Protein AF-A0A257PZ05-F1 (afdb_monomer_lite)

Foldseek 3Di:
DDCVVPVDDDAAEDDDDDDDDDDDPPDDPVVVVVVVVVVVVCLALCNLLVCCLVPLDDRPDPSVVVSCVVVCVCVVPPPSCVNVCRNVVDDADPPRHDDDAQPVVVLVVLLVVLVVCCVVVVDDPVVSVVSSVVVSVVRRVVRVVD

Seque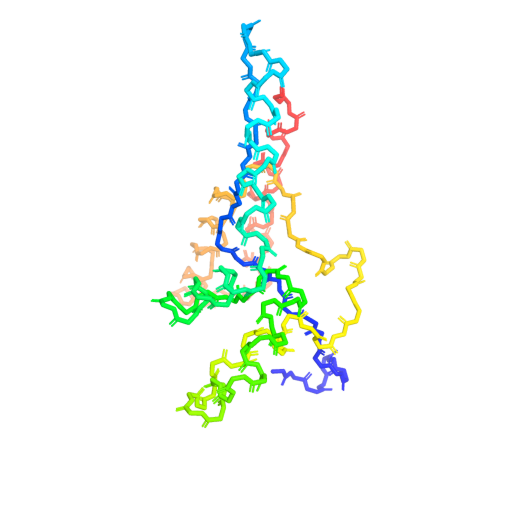nce (146 aa):
YDPKIIAKPINSIIGGASLWAMTAPNRSAAEYKGIAKYFAFLGLPENDAGFSQSTGYVPVTHGGYQQDVSSGYYDKNPGADIAIKQLARQPTTNYSRGIRLGGMPQIRIIIEAAWEGAIASGASAASVLADAQTRGDAVIKSFAKT

pLDDT: mean 94.66, std 4.19, range [73.44, 98.69]

Radius of gyration: 20.37 Å; chains: 1; bounding box: 55×34×51 Å

Secondary structure (DSSP, 8-state):
--TTT-SSPPPP---S--------TT--HHHHHHHHHHHHHHTSHHHHHHHHHHH-PPPSSHHHHHHHHHTTHHHHSTTTTHHHHHHTSS---TTTS----TTHHHHHHHHHHHHHHHHHH---HHHHHHHHHHHHHHHHHHHTT-

Structure (mmCIF, N/CA/C/O backbone):
data_AF-A0A257PZ05-F1
#
_entry.id   AF-A0A257PZ05-F1
#
loop_
_atom_site.group_PDB
_atom_site.id
_atom_site.type_symbol
_atom_site.label_atom_id
_atom_site.label_alt_id
_atom_site.label_comp_id
_atom_site.label_asym_id
_atom_site.label_entity_id
_atom_site.label_seq_id
_atom_site.pdbx_PDB_ins_code
_atom_site.Cartn_x
_atom_site.Cartn_y
_atom_site.Cartn_z
_atom_site.occupancy
_atom_site.B_iso_or_equiv
_atom_site.auth_seq_id
_atom_site.auth_comp_id
_atom_site.auth_asym_id
_atom_site.auth_atom_id
_atom_site.pdbx_PDB_model_num
ATOM 1 N N . TYR A 1 1 ? -19.915 -3.624 5.508 1.00 73.44 1 TYR A N 1
ATOM 2 C CA . TYR A 1 1 ? -20.513 -2.298 5.251 1.00 73.44 1 TYR A CA 1
ATOM 3 C C . TYR A 1 1 ? -21.812 -2.252 6.024 1.00 73.44 1 TYR A C 1
ATOM 5 O O . TYR A 1 1 ? -22.576 -3.201 5.898 1.00 73.44 1 TYR A O 1
ATOM 13 N N . ASP A 1 2 ? -22.012 -1.222 6.844 1.00 84.38 2 ASP A N 1
ATOM 14 C CA . ASP A 1 2 ? -23.269 -1.009 7.561 1.00 84.38 2 ASP A CA 1
ATOM 15 C C . ASP A 1 2 ? -24.054 0.117 6.864 1.00 84.38 2 ASP A C 1
ATOM 17 O O . ASP A 1 2 ? -23.626 1.276 6.931 1.00 84.38 2 ASP A O 1
ATOM 21 N N . PRO A 1 3 ? -25.184 -0.202 6.201 1.00 87.81 3 PRO A N 1
ATOM 22 C CA . PRO A 1 3 ? -26.025 0.790 5.540 1.00 87.81 3 PRO A CA 1
ATOM 23 C C . PRO A 1 3 ? -26.579 1.874 6.475 1.00 87.81 3 PRO A C 1
ATOM 25 O O . PRO A 1 3 ? -27.006 2.919 5.994 1.00 87.81 3 PRO A O 1
ATOM 28 N N . LYS A 1 4 ? -26.596 1.639 7.795 1.00 92.69 4 LYS A N 1
ATOM 29 C CA . LYS A 1 4 ? -27.048 2.622 8.791 1.00 92.69 4 LYS A CA 1
ATOM 30 C C . LYS A 1 4 ? -26.008 3.713 9.062 1.00 92.69 4 LYS A C 1
ATOM 32 O O . LYS A 1 4 ? -26.374 4.768 9.565 1.00 92.69 4 LYS A O 1
ATOM 37 N N . ILE A 1 5 ? -24.732 3.461 8.755 1.00 86.38 5 ILE A N 1
ATOM 38 C CA . ILE A 1 5 ? -23.610 4.373 9.042 1.00 86.38 5 ILE A CA 1
ATOM 39 C C . ILE A 1 5 ? -23.174 5.121 7.781 1.00 86.38 5 ILE A C 1
ATOM 41 O O . ILE A 1 5 ? -22.882 6.313 7.823 1.00 86.38 5 ILE A O 1
ATOM 45 N N . ILE A 1 6 ? -23.119 4.427 6.648 1.00 85.94 6 ILE A N 1
ATOM 46 C CA . ILE A 1 6 ? -22.728 5.007 5.365 1.00 85.94 6 ILE A CA 1
ATOM 47 C C . ILE A 1 6 ? -23.646 4.453 4.284 1.00 85.94 6 ILE A C 1
ATOM 49 O O . ILE A 1 6 ? -23.983 3.284 4.343 1.00 85.94 6 ILE A O 1
ATOM 53 N N . ALA A 1 7 ? -24.070 5.278 3.320 1.00 86.69 7 ALA A N 1
ATOM 54 C CA . ALA A 1 7 ? -25.058 4.889 2.302 1.00 86.69 7 ALA A CA 1
ATOM 55 C C . ALA A 1 7 ? -24.460 4.160 1.082 1.00 86.69 7 ALA A C 1
ATOM 57 O O . ALA A 1 7 ? -25.181 3.497 0.334 1.00 86.69 7 ALA A O 1
ATOM 58 N N . LYS A 1 8 ? -23.147 4.295 0.852 1.00 87.06 8 LYS A N 1
ATOM 59 C CA . LYS A 1 8 ? -22.387 3.550 -0.163 1.00 87.06 8 LYS A CA 1
ATOM 60 C C . LYS A 1 8 ? -20.966 3.288 0.349 1.00 87.06 8 LYS A C 1
ATOM 62 O O . LYS A 1 8 ? -20.374 4.201 0.921 1.00 87.06 8 LYS A O 1
ATOM 67 N N . PRO A 1 9 ? -20.388 2.090 0.151 1.00 87.56 9 PRO A N 1
ATOM 68 C CA . PRO A 1 9 ? -18.995 1.841 0.510 1.00 87.56 9 PRO A CA 1
ATOM 69 C C . PRO A 1 9 ? -18.043 2.786 -0.237 1.00 87.56 9 PRO A C 1
ATOM 71 O O . PRO A 1 9 ? -18.170 2.957 -1.450 1.00 87.56 9 PRO A O 1
ATOM 74 N N . ILE A 1 10 ? -17.068 3.346 0.477 1.00 88.81 10 ILE A N 1
ATOM 75 C CA . ILE A 1 10 ? -15.961 4.111 -0.116 1.00 88.81 10 ILE A CA 1
ATOM 76 C C . ILE A 1 10 ? -14.813 3.186 -0.532 1.00 88.81 10 ILE A C 1
ATOM 78 O O . ILE A 1 10 ? -14.840 1.980 -0.266 1.00 88.81 10 ILE A O 1
ATOM 82 N N . ASN A 1 11 ? -13.814 3.753 -1.207 1.00 91.56 11 ASN A N 1
ATOM 83 C CA . ASN A 1 11 ? -12.597 3.042 -1.574 1.00 91.56 11 ASN A CA 1
ATOM 84 C C . ASN A 1 11 ? -11.868 2.482 -0.338 1.00 91.56 11 ASN A C 1
ATOM 86 O O . ASN A 1 11 ? -11.862 3.102 0.727 1.00 91.56 11 ASN 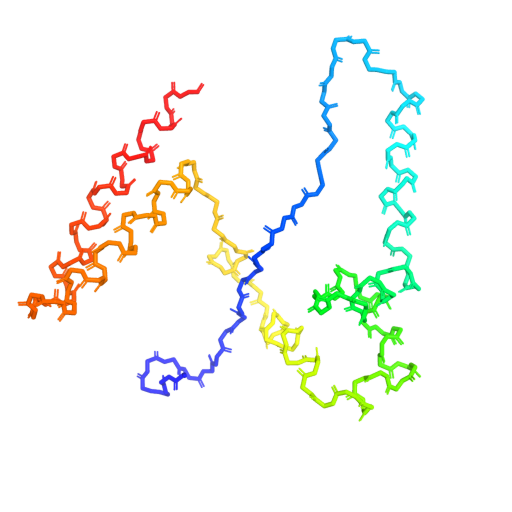A O 1
ATOM 90 N N . SER A 1 12 ? -11.221 1.326 -0.489 1.00 92.62 12 SER A N 1
ATOM 91 C CA . SER A 1 12 ? -10.184 0.894 0.454 1.00 92.62 12 SER A CA 1
ATOM 92 C C . SER A 1 12 ? -8.890 1.692 0.232 1.00 92.62 12 SER A C 1
ATOM 94 O O . SER A 1 12 ? -8.771 2.460 -0.727 1.00 92.62 12 SER A O 1
ATOM 96 N N . ILE A 1 13 ? -7.913 1.519 1.123 1.00 94.38 13 ILE A N 1
ATOM 97 C CA . ILE A 1 13 ? -6.551 2.038 0.943 1.00 94.38 13 ILE A CA 1
ATOM 98 C C . ILE A 1 13 ? -5.587 0.894 0.630 1.00 94.38 13 ILE A C 1
ATOM 100 O O . ILE A 1 13 ? -5.830 -0.253 1.008 1.00 94.38 13 ILE A O 1
ATOM 104 N N . ILE A 1 14 ? -4.487 1.215 -0.049 1.00 94.19 14 ILE A N 1
ATOM 105 C CA . ILE A 1 14 ? -3.450 0.242 -0.393 1.00 94.19 14 ILE A CA 1
ATOM 106 C C . ILE A 1 14 ? -2.594 -0.125 0.834 1.00 94.19 14 ILE A C 1
ATOM 108 O O . ILE A 1 14 ? -2.358 0.704 1.716 1.00 94.19 14 ILE A O 1
ATOM 112 N N . GLY A 1 15 ? -2.134 -1.376 0.882 1.00 94.75 15 GLY A N 1
ATOM 113 C CA . GLY A 1 15 ? -1.083 -1.848 1.789 1.00 94.75 15 GLY A CA 1
ATOM 114 C C . GLY A 1 15 ? 0.250 -2.038 1.055 1.00 94.75 15 GLY A C 1
ATOM 115 O O . GLY A 1 15 ? 0.559 -1.307 0.121 1.00 94.75 15 GLY A O 1
ATOM 116 N N . GLY A 1 16 ? 1.026 -3.051 1.448 1.00 95.00 16 GLY A N 1
ATOM 117 C CA . GLY A 1 16 ? 2.243 -3.444 0.732 1.00 95.00 16 GLY A CA 1
ATOM 118 C C . GLY A 1 16 ? 3.407 -2.462 0.883 1.00 95.00 16 GLY A C 1
ATOM 119 O O . GLY A 1 16 ? 3.609 -1.877 1.947 1.00 95.00 16 GLY A O 1
ATOM 120 N N . ALA A 1 17 ? 4.197 -2.331 -0.181 1.00 96.31 17 ALA A N 1
ATOM 121 C CA . ALA A 1 17 ? 5.433 -1.558 -0.212 1.00 96.31 17 ALA A CA 1
ATOM 122 C C . ALA A 1 17 ? 5.484 -0.629 -1.435 1.00 96.31 17 ALA A C 1
ATOM 124 O O . ALA A 1 17 ? 4.637 -0.682 -2.322 1.00 96.31 17 ALA A O 1
ATOM 125 N N . SER A 1 18 ? 6.497 0.233 -1.474 1.00 96.50 18 SER A N 1
ATOM 126 C CA . SER A 1 18 ? 6.791 1.112 -2.608 1.00 96.50 18 SER A CA 1
ATOM 127 C C . SER A 1 18 ? 8.292 1.127 -2.875 1.00 96.50 18 SER A C 1
ATOM 129 O O . SER A 1 18 ? 9.091 0.891 -1.967 1.00 96.50 18 SER A O 1
ATOM 131 N N . LEU A 1 19 ? 8.676 1.406 -4.121 1.00 96.88 19 LEU A N 1
ATOM 132 C CA . LEU A 1 19 ? 10.072 1.605 -4.502 1.00 96.88 19 LEU A CA 1
ATOM 133 C C . LEU A 1 19 ? 10.419 3.093 -4.415 1.00 96.88 19 LEU A C 1
ATOM 135 O O . LEU A 1 19 ? 9.708 3.932 -4.965 1.00 96.88 19 LEU A O 1
ATOM 139 N N . TRP A 1 20 ? 11.529 3.408 -3.749 1.00 97.06 20 TRP A N 1
ATOM 140 C CA . TRP A 1 20 ? 12.033 4.773 -3.597 1.00 97.06 20 TRP A CA 1
ATOM 141 C C . TRP A 1 20 ? 13.405 4.911 -4.249 1.00 97.06 20 TRP A C 1
ATOM 143 O O . TRP A 1 20 ? 14.284 4.069 -4.067 1.00 97.06 20 TRP A O 1
ATOM 153 N N . ALA A 1 21 ? 13.600 5.994 -5.001 1.00 95.88 21 ALA A N 1
ATOM 154 C CA . ALA A 1 21 ? 14.913 6.365 -5.510 1.00 95.88 21 ALA A CA 1
ATOM 155 C C . ALA A 1 21 ? 15.708 7.056 -4.392 1.00 95.88 21 ALA A C 1
ATOM 157 O O . ALA A 1 21 ? 15.364 8.156 -3.965 1.00 95.88 21 ALA A O 1
ATOM 158 N N . MET A 1 22 ? 16.764 6.400 -3.913 1.00 94.12 22 MET A N 1
ATOM 159 C CA . MET A 1 22 ? 17.583 6.907 -2.810 1.00 94.12 22 MET A CA 1
ATOM 160 C C . MET A 1 22 ? 18.562 7.984 -3.285 1.00 94.12 22 MET A C 1
ATOM 162 O O . MET A 1 22 ? 19.260 7.808 -4.291 1.00 94.12 22 MET A O 1
ATOM 166 N N . THR A 1 23 ? 18.689 9.055 -2.505 1.00 92.81 23 THR A N 1
ATOM 167 C CA . THR A 1 23 ? 19.778 10.023 -2.661 1.00 92.81 23 THR A CA 1
ATOM 168 C C . THR A 1 23 ? 21.096 9.424 -2.155 1.00 92.81 23 THR A C 1
ATOM 170 O O . THR A 1 23 ? 21.110 8.557 -1.282 1.00 92.81 23 THR A O 1
ATOM 173 N N . ALA A 1 24 ? 22.223 9.845 -2.732 1.00 90.19 24 ALA A N 1
ATOM 174 C CA . ALA A 1 24 ? 23.564 9.516 -2.242 1.00 90.19 24 ALA A CA 1
ATOM 175 C C . ALA A 1 24 ? 24.551 10.621 -2.663 1.00 90.19 24 ALA A C 1
ATOM 177 O O . ALA A 1 24 ? 24.339 11.201 -3.732 1.00 90.19 24 ALA A O 1
ATOM 178 N N . PRO A 1 25 ? 25.628 10.892 -1.891 1.00 92.44 25 PRO A N 1
ATOM 179 C CA . PRO A 1 25 ? 26.563 11.988 -2.176 1.00 92.44 25 PRO A CA 1
ATOM 180 C C . PRO A 1 25 ? 27.121 12.000 -3.606 1.00 92.44 25 PRO A C 1
ATOM 182 O O . PRO A 1 25 ? 27.297 13.066 -4.181 1.00 92.44 25 PRO A O 1
ATOM 185 N N . ASN A 1 26 ? 27.331 10.821 -4.200 1.00 93.50 26 ASN A N 1
ATOM 186 C CA . ASN A 1 26 ? 27.927 10.663 -5.531 1.00 93.50 26 ASN A CA 1
ATOM 187 C C . ASN A 1 26 ? 26.951 10.082 -6.568 1.00 93.50 26 ASN A C 1
ATOM 189 O O . ASN A 1 26 ? 27.387 9.498 -7.558 1.00 93.50 26 ASN A O 1
ATOM 193 N N . ARG A 1 27 ? 25.632 10.190 -6.349 1.00 95.25 27 ARG A N 1
ATOM 194 C CA . ARG A 1 27 ? 24.645 9.662 -7.302 1.00 95.25 27 ARG A CA 1
ATOM 195 C C . ARG A 1 27 ? 24.657 10.485 -8.592 1.00 95.25 27 ARG A C 1
ATOM 197 O O . ARG A 1 27 ? 24.361 11.677 -8.579 1.00 95.25 27 ARG A O 1
ATOM 204 N N . SER A 1 28 ? 24.946 9.835 -9.711 1.00 96.25 28 SER A N 1
ATOM 205 C CA . SER A 1 28 ? 25.027 10.465 -11.028 1.00 96.25 28 SER A CA 1
ATOM 206 C C . SER A 1 28 ? 23.664 10.591 -11.720 1.00 96.25 28 SER A C 1
ATOM 208 O O . SER A 1 28 ? 22.729 9.820 -11.489 1.00 96.25 28 SER A O 1
ATOM 210 N N . ALA A 1 29 ? 23.563 11.533 -12.663 1.00 96.19 29 ALA A N 1
ATOM 211 C CA . ALA A 1 29 ? 22.390 11.662 -13.531 1.00 96.19 29 ALA A CA 1
ATOM 212 C C . ALA A 1 29 ? 22.141 10.398 -14.379 1.00 96.19 29 ALA A C 1
ATOM 214 O O . ALA A 1 29 ? 20.993 10.055 -14.665 1.00 96.19 29 ALA A O 1
ATOM 215 N N . ALA A 1 30 ? 23.205 9.683 -14.760 1.00 97.69 30 ALA A N 1
ATOM 216 C CA . ALA A 1 30 ? 23.102 8.425 -15.492 1.00 97.69 30 ALA A CA 1
ATOM 217 C C . ALA A 1 30 ? 22.433 7.327 -14.649 1.00 97.69 30 ALA A C 1
ATOM 219 O O . ALA A 1 30 ? 21.567 6.616 -15.159 1.00 97.69 30 ALA A O 1
ATOM 220 N N . GLU A 1 31 ? 22.760 7.233 -13.357 1.00 97.25 31 GLU A N 1
ATOM 221 C CA . GLU A 1 31 ? 22.097 6.299 -12.438 1.00 97.25 31 GLU A CA 1
ATOM 222 C C . GLU A 1 31 ? 20.620 6.646 -12.242 1.00 97.25 31 GLU A C 1
ATOM 224 O O . GLU A 1 31 ? 19.774 5.761 -12.352 1.00 97.25 31 GLU A O 1
ATOM 229 N N . TYR A 1 32 ? 20.274 7.923 -12.037 1.00 97.62 32 TYR A N 1
ATOM 230 C CA . TYR A 1 32 ? 18.865 8.330 -11.955 1.00 97.62 32 TYR A CA 1
ATOM 231 C C . TYR A 1 32 ? 18.098 8.029 -13.247 1.00 97.62 32 TYR A C 1
ATOM 233 O O . TYR A 1 32 ? 16.956 7.576 -13.190 1.00 97.62 32 TYR A O 1
ATOM 241 N N . LYS A 1 33 ? 18.729 8.201 -14.416 1.00 98.12 33 LYS A N 1
ATOM 242 C CA . LYS A 1 33 ? 18.148 7.792 -15.704 1.00 98.12 33 LYS A CA 1
ATOM 243 C C . LYS A 1 33 ? 17.929 6.277 -15.770 1.00 98.12 33 LYS A C 1
ATOM 245 O O . LYS A 1 33 ? 16.915 5.843 -16.311 1.00 98.12 33 LYS A O 1
ATOM 250 N N . GLY A 1 34 ? 18.847 5.482 -15.221 1.00 98.31 34 GLY A N 1
ATOM 251 C CA . GLY A 1 34 ? 18.691 4.033 -15.076 1.00 98.31 34 GLY A CA 1
ATOM 252 C C . GLY A 1 34 ? 17.503 3.660 -14.187 1.00 98.31 34 GLY A C 1
ATOM 253 O O . GLY A 1 34 ? 16.645 2.892 -14.613 1.00 98.31 34 GLY A O 1
ATOM 254 N N . ILE A 1 35 ? 17.398 4.269 -13.001 1.00 97.81 35 ILE A N 1
ATOM 255 C CA . ILE A 1 35 ? 16.280 4.064 -12.064 1.00 97.81 35 ILE A CA 1
ATOM 256 C C . ILE A 1 35 ? 14.944 4.436 -12.721 1.00 97.81 35 ILE A C 1
ATOM 258 O O . ILE A 1 35 ? 13.997 3.657 -12.668 1.00 97.81 35 ILE A O 1
ATOM 262 N N . ALA A 1 36 ? 14.875 5.583 -13.403 1.00 98.19 36 ALA A N 1
ATOM 263 C CA . ALA A 1 36 ? 13.668 6.020 -14.101 1.00 98.19 36 ALA A CA 1
ATOM 264 C C . ALA A 1 36 ? 13.253 5.042 -15.213 1.00 98.19 36 ALA A C 1
ATOM 266 O O . ALA A 1 36 ? 12.077 4.703 -15.326 1.00 98.19 36 ALA A O 1
ATOM 267 N N . LYS A 1 37 ? 14.213 4.543 -16.006 1.00 98.62 37 LYS A N 1
ATOM 268 C CA . LYS A 1 37 ? 13.951 3.505 -17.016 1.00 98.62 37 LYS A CA 1
ATOM 269 C C . LYS A 1 37 ? 13.451 2.208 -16.388 1.00 98.62 37 LYS A C 1
ATOM 271 O O . LYS A 1 37 ? 12.562 1.582 -16.950 1.00 98.62 37 LYS A O 1
ATOM 276 N N . TYR A 1 38 ? 13.998 1.817 -15.241 1.00 98.50 38 TYR A N 1
ATOM 277 C CA . TYR A 1 38 ? 13.556 0.621 -14.533 1.00 98.50 38 TYR A CA 1
ATOM 278 C C . TYR A 1 38 ? 12.127 0.770 -13.993 1.00 98.50 38 TYR A C 1
ATOM 280 O O . TYR A 1 38 ? 11.304 -0.112 -14.207 1.00 98.50 38 TYR A O 1
ATOM 288 N N . PHE A 1 39 ? 11.784 1.908 -13.383 1.00 98.25 39 PHE A N 1
ATOM 289 C CA . PHE A 1 39 ? 10.404 2.176 -12.957 1.00 98.25 39 PHE A CA 1
ATOM 290 C C . PHE A 1 39 ? 9.431 2.216 -14.141 1.00 98.25 39 PHE A C 1
ATOM 292 O O . PHE A 1 39 ? 8.336 1.671 -14.042 1.00 98.25 39 PHE A O 1
ATOM 299 N N . ALA A 1 40 ? 9.837 2.795 -15.276 1.00 98.25 40 ALA A N 1
ATOM 300 C CA . ALA A 1 40 ? 9.036 2.770 -16.498 1.00 98.25 40 ALA A CA 1
ATOM 301 C C . ALA A 1 40 ? 8.844 1.343 -17.037 1.00 98.25 40 ALA A C 1
ATOM 303 O O . ALA A 1 40 ? 7.738 0.998 -17.436 1.00 98.25 40 ALA A O 1
ATOM 304 N N . PHE A 1 41 ? 9.890 0.509 -17.005 1.00 98.56 41 PHE A N 1
ATOM 305 C CA . PHE A 1 41 ? 9.808 -0.904 -17.374 1.00 98.56 41 PHE A CA 1
ATOM 306 C C . PHE A 1 41 ? 8.815 -1.663 -16.485 1.00 98.56 41 PHE A C 1
ATOM 308 O O . PHE A 1 41 ? 7.962 -2.367 -17.012 1.00 98.56 41 PHE A O 1
ATOM 315 N N . LEU A 1 42 ? 8.866 -1.484 -15.160 1.00 98.25 42 LEU A N 1
ATOM 316 C CA . LEU A 1 42 ? 7.909 -2.113 -14.238 1.00 98.25 42 LEU A CA 1
ATOM 317 C C . LEU A 1 42 ? 6.459 -1.677 -14.498 1.00 98.25 42 LEU A C 1
ATOM 319 O O . LEU A 1 42 ? 5.545 -2.466 -14.301 1.00 98.25 42 LEU A O 1
ATOM 323 N N . GLY A 1 43 ? 6.255 -0.435 -14.947 1.00 97.69 43 GLY A N 1
ATOM 324 C CA . GLY A 1 43 ? 4.937 0.109 -15.275 1.00 97.69 43 GLY A CA 1
ATOM 325 C C . GLY A 1 43 ? 4.407 -0.251 -16.667 1.00 97.69 43 GLY A C 1
ATOM 326 O O . GLY A 1 43 ? 3.323 0.214 -17.021 1.00 97.69 43 GLY A O 1
ATOM 327 N N . LEU A 1 44 ? 5.143 -1.028 -17.474 1.00 98.69 44 LEU A N 1
ATOM 328 C CA . LEU A 1 44 ? 4.615 -1.545 -18.739 1.00 98.69 44 LEU A CA 1
ATOM 329 C C . LEU A 1 44 ? 3.431 -2.490 -18.459 1.00 98.69 44 LEU A C 1
ATOM 331 O O . LEU A 1 44 ? 3.535 -3.297 -17.529 1.00 98.69 44 LEU A O 1
ATOM 335 N N . PRO A 1 45 ? 2.327 -2.427 -19.234 1.00 98.62 45 PRO A N 1
ATOM 336 C CA . PRO A 1 45 ? 1.122 -3.220 -18.980 1.00 98.62 45 PRO A CA 1
ATOM 337 C C . PRO A 1 45 ? 1.386 -4.712 -18.759 1.00 98.62 45 PRO A C 1
ATOM 339 O O . PRO A 1 45 ? 0.849 -5.300 -17.826 1.00 98.62 45 PRO A O 1
ATOM 342 N N . GLU A 1 46 ? 2.243 -5.316 -19.580 1.00 98.31 46 GLU A N 1
ATOM 343 C CA . GLU A 1 46 ? 2.604 -6.730 -19.517 1.00 98.31 46 GLU A CA 1
ATOM 344 C C . GLU A 1 46 ? 3.398 -7.099 -18.259 1.00 98.31 46 GLU A C 1
ATOM 346 O O . GLU A 1 46 ? 3.207 -8.184 -17.710 1.00 98.31 46 GLU A O 1
ATOM 351 N N . ASN A 1 47 ? 4.248 -6.196 -17.767 1.00 98.69 47 ASN A N 1
ATOM 352 C CA . ASN A 1 47 ? 5.064 -6.433 -16.579 1.00 98.69 47 ASN A CA 1
ATOM 353 C C . ASN A 1 47 ? 4.247 -6.247 -15.300 1.00 98.69 47 ASN A C 1
ATOM 355 O O . ASN A 1 47 ? 4.341 -7.070 -14.393 1.00 98.69 47 ASN A O 1
ATOM 359 N N . ASP A 1 48 ? 3.428 -5.196 -15.241 1.00 98.62 48 ASP A N 1
ATOM 360 C CA . ASP A 1 48 ? 2.539 -4.926 -14.109 1.00 98.62 48 ASP A CA 1
ATOM 361 C C . ASP A 1 48 ? 1.479 -6.032 -13.969 1.00 98.62 48 ASP A C 1
ATOM 363 O O . ASP A 1 48 ? 1.318 -6.612 -12.894 1.00 98.62 48 ASP A O 1
ATOM 367 N N . ALA A 1 49 ? 0.836 -6.417 -15.079 1.00 98.56 49 ALA A N 1
ATOM 368 C CA . ALA A 1 49 ? -0.073 -7.562 -15.113 1.00 98.56 49 ALA A CA 1
ATOM 369 C C . ALA A 1 49 ? 0.648 -8.867 -14.749 1.00 98.56 49 ALA A C 1
ATOM 371 O O . ALA A 1 49 ? 0.195 -9.596 -13.872 1.00 98.56 49 ALA A O 1
ATOM 372 N N . GLY A 1 50 ? 1.811 -9.151 -15.345 1.00 98.50 50 GLY A N 1
ATOM 373 C CA . GLY A 1 50 ? 2.580 -10.358 -15.030 1.00 98.50 50 GLY A CA 1
ATOM 374 C C . GLY A 1 50 ? 2.963 -10.452 -13.548 1.00 98.50 50 GLY A C 1
ATOM 375 O O . GLY A 1 50 ? 2.867 -11.524 -12.941 1.00 98.50 50 GLY A O 1
ATOM 376 N N . PHE A 1 51 ? 3.337 -9.331 -12.927 1.00 98.31 51 PHE A N 1
ATOM 377 C CA . PHE A 1 51 ? 3.598 -9.269 -11.490 1.00 98.31 51 PHE A CA 1
ATOM 378 C C . PHE A 1 51 ? 2.323 -9.507 -10.673 1.00 98.31 51 PHE A C 1
ATOM 380 O O . PHE A 1 51 ? 2.338 -10.309 -9.739 1.00 98.31 51 PHE A O 1
ATOM 387 N N . SER A 1 52 ? 1.209 -8.867 -11.037 1.00 98.19 52 SER A N 1
ATOM 388 C CA . SER A 1 52 ? -0.082 -9.068 -10.372 1.00 98.19 52 SER A CA 1
ATOM 389 C C . SER A 1 52 ? -0.526 -10.533 -10.413 1.00 98.19 52 SER A C 1
ATOM 391 O O . SER A 1 52 ? -0.805 -11.128 -9.372 1.00 98.19 52 SER A O 1
ATOM 393 N N . GLN A 1 53 ? -0.497 -11.151 -11.593 1.00 98.12 53 GLN A N 1
ATOM 394 C CA . GLN A 1 53 ? -0.928 -12.533 -11.809 1.00 98.12 53 GLN A CA 1
ATOM 395 C C . GLN A 1 53 ? -0.066 -13.548 -11.049 1.00 98.12 53 GLN A C 1
ATOM 397 O O . GLN A 1 53 ? -0.581 -14.526 -10.514 1.00 98.12 53 GLN A O 1
ATOM 402 N N . SER A 1 54 ? 1.249 -13.321 -10.980 1.00 97.94 54 SER A N 1
ATOM 403 C CA . SER A 1 54 ? 2.183 -14.248 -10.325 1.00 97.94 54 SER A CA 1
ATOM 404 C C . SER A 1 54 ? 2.214 -14.129 -8.800 1.00 97.94 54 SER A C 1
ATOM 406 O O . SER A 1 54 ? 2.615 -15.079 -8.127 1.00 97.94 54 SER A O 1
ATOM 408 N N . THR A 1 55 ? 1.805 -12.986 -8.243 1.00 97.56 55 THR A N 1
ATOM 409 C CA . THR A 1 55 ? 1.948 -12.699 -6.804 1.00 97.56 55 THR A CA 1
ATOM 410 C C . THR A 1 55 ? 0.629 -12.500 -6.064 1.00 97.56 55 THR A C 1
ATOM 412 O O . THR A 1 55 ? 0.596 -12.607 -4.840 1.00 97.56 55 THR A O 1
ATOM 415 N N . GLY A 1 56 ? -0.452 -12.174 -6.775 1.00 96.38 56 GLY A N 1
ATOM 416 C CA . GLY A 1 56 ? -1.723 -11.759 -6.185 1.00 96.38 56 GLY A CA 1
ATOM 417 C C . GLY A 1 56 ? -1.760 -10.300 -5.707 1.00 96.38 56 GLY A C 1
ATOM 418 O O . GLY A 1 56 ? -2.791 -9.867 -5.189 1.00 96.38 56 GLY A O 1
ATOM 419 N N . TYR A 1 57 ? -0.684 -9.516 -5.875 1.00 97.69 57 TYR A N 1
ATOM 420 C CA . TYR A 1 57 ? -0.767 -8.059 -5.718 1.00 97.69 57 TYR A CA 1
ATOM 421 C C . TYR A 1 57 ? -1.693 -7.456 -6.778 1.00 97.69 57 TYR A C 1
ATOM 423 O O . TYR A 1 57 ? -1.854 -8.005 -7.861 1.00 97.69 57 TYR A O 1
ATOM 431 N N . VAL A 1 58 ? -2.297 -6.303 -6.485 1.00 97.12 58 VAL A N 1
ATOM 432 C CA . VAL A 1 58 ? -3.080 -5.565 -7.488 1.00 97.12 58 VAL A CA 1
ATOM 433 C C . VAL A 1 58 ? -2.157 -4.958 -8.551 1.00 97.12 58 VAL A C 1
ATOM 435 O O . VAL A 1 58 ? -1.060 -4.520 -8.190 1.00 97.12 58 VAL A O 1
ATOM 438 N N . PRO A 1 59 ? -2.590 -4.862 -9.821 1.00 97.19 59 PRO A N 1
ATOM 439 C CA . PRO A 1 59 ? -1.868 -4.067 -10.806 1.00 97.19 59 PRO A CA 1
ATOM 440 C C . PRO A 1 59 ? -1.874 -2.599 -10.365 1.00 97.19 59 PRO A C 1
ATOM 442 O O . PRO A 1 59 ? -2.895 -2.079 -9.897 1.00 97.19 59 PRO A O 1
ATOM 445 N N . VAL A 1 60 ? -0.730 -1.925 -10.477 1.00 95.81 60 VAL A N 1
ATOM 446 C CA . VAL A 1 60 ? -0.559 -0.542 -9.993 1.00 95.81 60 VAL A CA 1
ATOM 447 C C . VAL A 1 60 ? -0.784 0.504 -11.085 1.00 95.81 60 VAL A C 1
ATOM 449 O O . VAL A 1 60 ? -0.791 1.704 -10.805 1.00 95.81 60 VAL A O 1
ATOM 452 N N . THR A 1 61 ? -1.005 0.065 -12.324 1.00 96.56 61 THR A N 1
ATOM 453 C CA . THR A 1 61 ? -1.296 0.907 -13.484 1.00 96.56 61 THR A CA 1
ATOM 454 C C . THR A 1 61 ? -2.647 0.559 -14.114 1.00 96.56 61 THR A C 1
ATOM 456 O O . THR A 1 61 ? -3.127 -0.574 -14.063 1.00 96.56 61 THR A O 1
ATOM 459 N N . HIS A 1 62 ? -3.265 1.536 -14.786 1.00 95.56 62 HIS A N 1
ATOM 460 C CA . HIS A 1 62 ? -4.465 1.273 -15.589 1.00 95.56 62 HIS A CA 1
ATOM 461 C C . HIS A 1 62 ? -4.188 0.318 -16.759 1.00 95.56 62 HIS A C 1
ATOM 463 O O . HIS A 1 62 ? -5.071 -0.455 -17.122 1.00 95.56 62 HIS A O 1
ATOM 469 N N . GLY A 1 63 ? -2.974 0.350 -17.320 1.00 97.81 63 GLY A N 1
ATOM 470 C CA . GLY A 1 63 ? -2.556 -0.550 -18.393 1.00 97.81 63 GLY A CA 1
ATOM 471 C C . GLY A 1 63 ? -2.487 -2.007 -17.935 1.00 97.81 63 GLY A C 1
ATOM 472 O O . GLY A 1 63 ? -3.067 -2.864 -18.592 1.00 97.81 63 GLY A O 1
ATOM 473 N N . GLY A 1 64 ? -1.868 -2.279 -16.781 1.00 98.00 64 GLY A N 1
ATOM 474 C CA . GLY A 1 64 ? -1.814 -3.622 -16.191 1.00 98.00 64 GLY A CA 1
ATOM 475 C C . GLY A 1 64 ? -3.205 -4.189 -15.901 1.00 98.00 64 GLY A C 1
ATOM 476 O O . GLY A 1 64 ? -3.517 -5.306 -16.302 1.00 98.00 64 GLY A O 1
ATOM 477 N N . TYR A 1 65 ? -4.103 -3.380 -15.326 1.00 97.69 65 TYR A N 1
ATOM 478 C CA . TYR A 1 65 ? -5.499 -3.792 -15.132 1.00 97.69 65 TYR A CA 1
ATOM 479 C C . TYR A 1 65 ? -6.210 -4.126 -16.457 1.00 97.69 65 TYR A C 1
ATOM 481 O O . TYR A 1 65 ? -6.897 -5.140 -16.561 1.00 97.69 65 TYR A O 1
ATOM 489 N N . GLN A 1 66 ? -6.049 -3.297 -17.494 1.00 98.06 66 GLN A N 1
ATOM 490 C CA . GLN A 1 66 ? -6.643 -3.565 -18.811 1.00 98.06 66 GLN A CA 1
ATOM 491 C C . GLN A 1 66 ? -6.048 -4.813 -19.479 1.00 98.06 66 GLN A C 1
ATOM 493 O O . GLN A 1 66 ? -6.764 -5.539 -20.173 1.00 98.06 66 GLN A O 1
ATOM 498 N N . GLN A 1 67 ? -4.765 -5.089 -19.255 1.00 98.38 67 GLN A N 1
ATOM 499 C CA . GLN A 1 67 ? -4.100 -6.301 -19.724 1.00 98.38 67 GLN A CA 1
ATOM 500 C C . GLN A 1 67 ? -4.691 -7.558 -19.057 1.00 98.38 67 GLN A C 1
ATOM 502 O O . GLN A 1 67 ? -4.985 -8.540 -19.744 1.00 98.38 67 GLN A O 1
ATOM 507 N N . ASP A 1 68 ? -4.957 -7.525 -17.749 1.00 98.19 68 ASP A N 1
ATOM 508 C CA . ASP A 1 68 ? -5.642 -8.621 -17.045 1.00 98.19 68 ASP A CA 1
ATOM 509 C C . ASP A 1 68 ? -7.074 -8.841 -17.558 1.00 98.19 68 ASP A C 1
ATOM 511 O O . ASP A 1 68 ? -7.490 -9.981 -17.779 1.00 98.19 68 ASP A O 1
ATOM 515 N N . VAL A 1 69 ? -7.825 -7.758 -17.799 1.00 97.81 69 VAL A N 1
ATOM 516 C CA . VAL A 1 69 ? -9.184 -7.836 -18.365 1.00 97.81 69 VAL A CA 1
ATOM 517 C C . VAL A 1 69 ? -9.154 -8.451 -19.766 1.00 97.81 69 VAL A C 1
ATOM 519 O O . VAL A 1 69 ? -9.867 -9.413 -20.037 1.00 97.81 69 VAL A O 1
ATOM 522 N N . SER A 1 70 ? -8.324 -7.917 -20.664 1.00 98.00 70 SER A N 1
ATOM 523 C CA . SER A 1 70 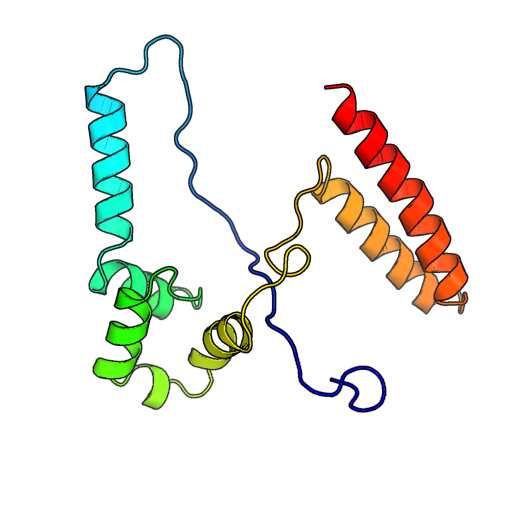? -8.294 -8.331 -22.075 1.00 98.00 70 SER A CA 1
ATOM 524 C C . SER A 1 70 ? -7.748 -9.745 -22.291 1.00 98.00 70 SER A C 1
ATOM 526 O O . SER A 1 70 ? -8.171 -10.427 -23.221 1.00 98.00 70 SER A O 1
ATOM 528 N N . SER A 1 71 ? -6.856 -10.220 -21.419 1.00 97.69 71 SER A N 1
ATOM 529 C CA . SER A 1 71 ? -6.352 -11.602 -21.449 1.00 97.69 71 SER A CA 1
ATOM 530 C C . SER A 1 71 ? -7.333 -12.637 -20.867 1.00 97.69 71 SER A C 1
ATOM 532 O O . SER A 1 71 ? -7.080 -13.850 -20.935 1.00 97.69 71 SER A O 1
ATOM 534 N N . GLY A 1 72 ? -8.454 -12.180 -20.293 1.00 98.00 72 GLY A N 1
ATOM 535 C CA . GLY A 1 72 ? -9.435 -13.019 -19.605 1.00 98.00 72 GLY A CA 1
ATOM 536 C C . GLY A 1 72 ? -8.916 -13.583 -18.280 1.00 98.00 72 GLY A C 1
ATOM 537 O O . GLY A 1 72 ? -9.386 -14.632 -17.837 1.00 98.00 72 GLY A O 1
ATOM 538 N N . TYR A 1 73 ? -7.915 -12.944 -17.659 1.00 98.31 73 TYR A N 1
ATOM 539 C CA . TYR A 1 73 ? -7.323 -13.424 -16.408 1.00 98.31 73 TYR A CA 1
ATOM 540 C C . TYR A 1 73 ? -8.358 -13.474 -15.280 1.00 98.31 73 TYR A C 1
ATOM 542 O O . TYR A 1 73 ? -8.455 -14.487 -14.589 1.00 98.31 73 TYR A O 1
ATOM 550 N N . TYR A 1 74 ? -9.170 -12.425 -15.132 1.00 98.06 74 TYR A N 1
ATOM 551 C CA . TYR A 1 74 ? -10.190 -12.357 -14.080 1.00 98.06 74 TYR A CA 1
ATOM 552 C C . TYR A 1 74 ? -11.355 -13.332 -14.296 1.00 98.06 74 TYR A C 1
ATOM 554 O O . TYR A 1 74 ? -11.901 -13.839 -13.319 1.00 98.06 74 TYR A O 1
ATOM 562 N N . ASP A 1 75 ? -11.686 -13.665 -15.547 1.00 97.81 75 ASP A N 1
ATOM 563 C CA . ASP A 1 75 ? -12.698 -14.686 -15.851 1.00 97.81 75 ASP A CA 1
ATOM 564 C C . ASP A 1 75 ? -12.207 -16.087 -15.462 1.00 97.81 75 ASP A C 1
ATOM 566 O O . ASP A 1 75 ? -12.958 -16.900 -14.923 1.00 97.81 75 ASP A O 1
ATOM 570 N N . LYS A 1 76 ? -10.919 -16.365 -15.705 1.00 98.19 76 LYS A N 1
ATOM 571 C CA . LYS A 1 76 ? -10.267 -17.635 -15.347 1.00 98.19 76 LYS A CA 1
ATOM 572 C C . LYS A 1 76 ? -9.962 -17.747 -13.853 1.00 98.19 76 LYS A C 1
ATOM 574 O O . LYS A 1 76 ? -9.860 -18.860 -13.346 1.00 98.19 76 LYS A O 1
ATOM 579 N N . ASN A 1 77 ? -9.833 -16.617 -13.156 1.00 98.06 77 ASN A N 1
ATOM 580 C CA . ASN A 1 77 ? -9.516 -16.542 -11.730 1.00 98.06 77 ASN A CA 1
ATOM 581 C C . ASN A 1 77 ? -10.565 -15.695 -10.990 1.00 98.06 77 ASN A C 1
ATOM 583 O O . ASN A 1 77 ? -10.273 -14.560 -10.589 1.00 98.06 77 ASN A O 1
ATOM 587 N N . PRO A 1 78 ? -11.793 -16.220 -10.799 1.00 97.50 78 PRO A N 1
ATOM 588 C CA . PRO A 1 78 ? -12.866 -15.475 -10.157 1.00 97.50 78 PRO A CA 1
ATOM 589 C C . PRO A 1 78 ? -12.450 -14.936 -8.787 1.00 97.50 78 PRO A C 1
ATOM 591 O O . PRO A 1 78 ? -11.977 -15.672 -7.922 1.00 97.50 78 PRO A O 1
ATOM 594 N N . GLY A 1 79 ? -12.651 -13.636 -8.585 1.00 96.75 79 GLY A N 1
ATOM 595 C CA . GLY A 1 79 ? -12.324 -12.944 -7.340 1.00 96.75 79 GLY A CA 1
ATOM 596 C C . GLY A 1 79 ? -10.954 -12.263 -7.318 1.00 96.75 79 GLY A C 1
ATOM 597 O O . GLY A 1 79 ? -10.738 -11.405 -6.461 1.00 96.75 79 GLY A O 1
ATOM 598 N N . ALA A 1 80 ? -10.060 -12.553 -8.271 1.00 97.44 80 ALA A N 1
ATOM 599 C CA . ALA A 1 80 ? -8.759 -11.884 -8.370 1.00 97.44 80 ALA A CA 1
ATOM 600 C C . ALA A 1 80 ? -8.878 -10.367 -8.648 1.00 97.44 80 ALA A C 1
ATOM 602 O O . ALA A 1 80 ? -7.981 -9.595 -8.321 1.00 97.44 80 ALA A O 1
ATOM 603 N N . ASP A 1 81 ? -10.018 -9.915 -9.173 1.00 96.25 81 ASP A N 1
ATOM 604 C CA . ASP A 1 81 ? -10.334 -8.507 -9.423 1.00 96.25 81 ASP A CA 1
ATOM 605 C C . ASP A 1 81 ? -10.996 -7.785 -8.235 1.00 96.25 81 ASP A C 1
ATOM 607 O O . ASP A 1 81 ? -11.200 -6.566 -8.284 1.00 96.25 81 ASP A O 1
ATOM 611 N N . ILE A 1 82 ? -11.347 -8.494 -7.154 1.00 96.00 82 ILE A N 1
ATOM 612 C CA . ILE A 1 82 ? -12.063 -7.893 -6.021 1.00 96.00 82 ILE A CA 1
ATOM 613 C C . ILE A 1 82 ? -11.231 -6.759 -5.431 1.00 96.00 82 ILE A C 1
ATOM 615 O O . ILE A 1 82 ? -11.756 -5.665 -5.234 1.00 96.00 82 ILE A O 1
ATOM 619 N N . ALA A 1 83 ? -9.940 -6.981 -5.183 1.00 95.25 83 ALA A N 1
ATOM 620 C CA . ALA A 1 83 ? -9.078 -5.992 -4.542 1.00 95.25 83 ALA A CA 1
ATOM 621 C C . ALA A 1 83 ? -8.976 -4.687 -5.354 1.00 95.25 83 ALA A C 1
ATOM 623 O O . ALA A 1 83 ? -9.165 -3.603 -4.797 1.00 95.25 83 ALA A O 1
ATOM 624 N N . ILE A 1 84 ? -8.770 -4.767 -6.675 1.00 95.12 84 ILE A N 1
ATOM 625 C CA . ILE A 1 84 ? -8.690 -3.571 -7.528 1.00 95.12 84 ILE A CA 1
ATOM 626 C C . ILE A 1 84 ? -10.048 -2.864 -7.644 1.00 95.12 84 ILE A C 1
ATOM 628 O O . ILE A 1 84 ? -10.120 -1.640 -7.527 1.00 95.12 84 ILE A O 1
ATOM 632 N N . LYS A 1 85 ? -11.153 -3.617 -7.734 1.00 93.62 85 LYS A N 1
ATOM 633 C CA . LYS A 1 85 ? -12.513 -3.055 -7.678 1.00 93.62 85 LYS A CA 1
ATOM 634 C C . LYS A 1 85 ? -12.791 -2.358 -6.345 1.00 93.62 85 LYS A C 1
ATOM 636 O O . LYS A 1 85 ? -13.474 -1.336 -6.322 1.00 93.62 85 LYS A O 1
ATOM 641 N N . GLN A 1 86 ? -12.263 -2.873 -5.231 1.00 94.00 86 GLN A N 1
ATOM 642 C CA . GLN A 1 86 ? -12.387 -2.244 -3.914 1.00 94.00 86 GLN A CA 1
ATOM 643 C C . GLN A 1 86 ? -11.619 -0.923 -3.810 1.00 94.00 86 GLN A C 1
ATOM 645 O O . GLN A 1 86 ? -12.152 0.039 -3.250 1.00 94.00 86 GLN A O 1
ATOM 650 N N . LEU A 1 87 ? -10.410 -0.866 -4.370 1.00 93.88 87 LEU A N 1
ATOM 651 C CA . LEU A 1 87 ? -9.604 0.354 -4.428 1.00 93.88 87 LEU A CA 1
ATOM 652 C C . LEU A 1 87 ? -10.247 1.416 -5.336 1.00 93.88 87 LEU A C 1
ATOM 654 O O . LEU A 1 87 ? -10.175 2.603 -5.035 1.00 93.88 87 LEU A O 1
ATOM 658 N N . ALA A 1 88 ? -10.931 0.997 -6.404 1.00 90.56 88 ALA A N 1
ATOM 659 C CA . ALA A 1 88 ? -11.524 1.885 -7.405 1.00 90.56 88 ALA A CA 1
ATOM 660 C C . ALA A 1 88 ? -13.000 2.278 -7.155 1.00 90.56 88 ALA A C 1
ATOM 662 O O . ALA A 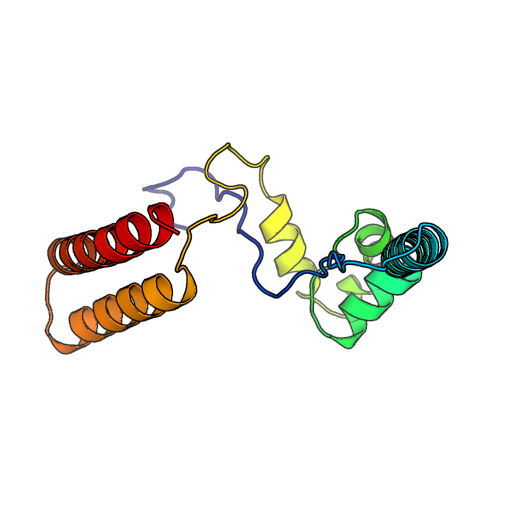1 88 ? -13.603 2.924 -8.010 1.00 90.56 88 ALA A O 1
ATOM 663 N N . ARG A 1 89 ? -13.621 1.902 -6.021 1.00 90.69 89 ARG A N 1
ATOM 664 C CA . ARG A 1 89 ? -15.086 2.050 -5.815 1.00 90.69 89 ARG A CA 1
ATOM 665 C C . ARG A 1 89 ? -15.624 3.470 -5.978 1.00 90.69 89 ARG A C 1
ATOM 667 O O . ARG A 1 89 ? -16.737 3.632 -6.473 1.00 90.69 89 ARG A O 1
ATOM 674 N N . GLN A 1 90 ? -14.918 4.464 -5.449 1.00 87.75 90 GLN A N 1
ATOM 675 C CA . GLN A 1 90 ? -15.327 5.870 -5.416 1.00 87.75 90 GLN A CA 1
ATOM 676 C C . GLN A 1 90 ? -14.086 6.757 -5.566 1.00 87.75 90 GLN A C 1
ATOM 678 O O . GLN A 1 90 ? -13.000 6.331 -5.162 1.00 87.75 90 GLN A O 1
ATOM 683 N N . PRO A 1 91 ? -14.225 7.988 -6.091 1.00 89.62 91 PRO A N 1
ATOM 684 C CA . PRO A 1 91 ? -13.142 8.961 -6.060 1.00 89.62 91 PRO A CA 1
ATOM 685 C C . PRO A 1 91 ? -12.619 9.155 -4.634 1.00 89.62 91 PRO A C 1
ATOM 687 O O . PRO A 1 91 ? -13.396 9.295 -3.687 1.00 89.62 91 PRO A O 1
ATOM 690 N N . THR A 1 92 ? -11.298 9.173 -4.477 1.00 90.50 92 THR A N 1
ATOM 691 C CA . THR A 1 92 ? -10.683 9.380 -3.164 1.00 90.50 92 THR A CA 1
ATOM 692 C C . THR A 1 92 ? -10.944 10.798 -2.658 1.00 90.50 92 THR A C 1
ATOM 694 O O . THR A 1 92 ? -10.811 11.758 -3.417 1.00 90.50 92 THR A O 1
ATOM 697 N N . THR A 1 93 ? -11.217 10.949 -1.365 1.00 90.00 93 THR A N 1
ATOM 698 C CA . THR A 1 93 ? -11.246 12.248 -0.677 1.00 90.00 93 THR A CA 1
ATOM 699 C C . THR A 1 93 ? -9.862 12.591 -0.125 1.00 90.00 93 THR A C 1
ATOM 701 O O . THR A 1 93 ? -8.966 11.747 -0.111 1.00 90.00 93 THR A O 1
ATOM 704 N N . ASN A 1 94 ? -9.680 13.794 0.428 1.00 90.81 94 ASN A N 1
ATOM 705 C CA . ASN A 1 94 ? -8.436 14.158 1.123 1.00 90.81 94 ASN A CA 1
ATOM 706 C C . ASN A 1 94 ? -8.058 13.187 2.258 1.00 90.81 94 ASN A C 1
ATOM 708 O O . ASN A 1 94 ? -6.877 13.055 2.568 1.00 90.81 94 ASN A O 1
ATOM 712 N N . TYR A 1 95 ? -9.035 12.479 2.830 1.00 89.12 95 TYR A N 1
ATOM 713 C CA . TYR A 1 95 ? -8.845 11.573 3.964 1.00 89.12 95 TYR A CA 1
ATOM 714 C C . TYR A 1 95 ? -8.921 10.084 3.589 1.00 89.12 95 TYR A C 1
ATOM 716 O O . TYR A 1 95 ? -8.745 9.240 4.461 1.00 89.12 95 TYR A O 1
ATOM 724 N N . SER A 1 96 ? -9.159 9.735 2.315 1.00 90.94 96 SER A N 1
ATOM 725 C CA . SER A 1 96 ? -9.244 8.332 1.862 1.00 90.94 96 SER A CA 1
ATOM 726 C C . SER A 1 96 ? -8.155 7.916 0.868 1.00 90.94 96 SER A C 1
ATOM 728 O O . SER A 1 96 ? -8.208 6.815 0.325 1.00 90.94 96 SER A O 1
ATOM 730 N N . ARG A 1 97 ? -7.142 8.762 0.632 1.00 91.56 97 ARG A N 1
ATOM 731 C CA . ARG A 1 97 ? -6.001 8.451 -0.259 1.00 91.56 97 ARG A CA 1
ATOM 732 C C . ARG A 1 97 ? -4.980 7.493 0.357 1.00 91.56 97 ARG A C 1
ATOM 734 O O . ARG A 1 97 ? -4.149 6.947 -0.359 1.00 91.56 97 ARG A O 1
ATOM 741 N N . GLY A 1 98 ? -5.005 7.334 1.675 1.00 93.56 98 GLY A N 1
ATOM 742 C CA . GLY A 1 98 ? -4.011 6.588 2.437 1.00 93.56 98 GLY A CA 1
ATOM 743 C C . GLY A 1 98 ? -3.759 7.234 3.794 1.00 93.56 98 GLY A C 1
ATOM 744 O O . GLY A 1 98 ? -4.299 8.297 4.099 1.00 93.56 98 GLY A O 1
ATOM 745 N N . ILE A 1 99 ? -2.914 6.595 4.598 1.00 95.12 99 ILE A N 1
ATOM 746 C CA . ILE A 1 99 ? -2.504 7.092 5.914 1.00 95.12 99 ILE A CA 1
ATOM 747 C C . ILE A 1 99 ? -1.038 7.503 5.824 1.00 95.12 99 ILE A C 1
ATOM 749 O O . ILE A 1 99 ? -0.190 6.704 5.428 1.00 95.12 99 ILE A O 1
ATOM 753 N N . ARG A 1 100 ? -0.733 8.749 6.194 1.00 95.19 100 ARG A N 1
ATOM 754 C CA . ARG A 1 100 ? 0.632 9.285 6.213 1.00 95.19 100 ARG A CA 1
ATOM 755 C C . ARG A 1 100 ? 0.944 9.823 7.601 1.00 95.19 100 ARG A C 1
ATOM 757 O O . ARG A 1 100 ? 0.692 10.988 7.883 1.00 95.19 100 ARG A O 1
ATOM 764 N N . LEU A 1 101 ? 1.480 8.953 8.449 1.00 95.94 101 LEU A N 1
ATOM 765 C CA . LEU A 1 101 ? 1.886 9.275 9.812 1.00 95.94 101 LEU A CA 1
ATOM 766 C C . LEU A 1 101 ? 3.330 8.834 10.032 1.00 95.94 101 LEU A C 1
ATOM 768 O O . LEU A 1 101 ? 3.720 7.728 9.654 1.00 95.94 101 LEU A O 1
ATOM 772 N N . GLY A 1 102 ? 4.115 9.698 10.665 1.00 96.69 102 GLY A N 1
ATOM 773 C CA . GLY A 1 102 ? 5.408 9.308 11.201 1.00 96.69 102 GLY A CA 1
ATOM 774 C C . GLY A 1 102 ? 5.247 8.339 12.370 1.00 96.69 102 GLY A C 1
ATOM 775 O O . GLY A 1 102 ? 4.331 8.490 13.175 1.00 96.69 102 GLY A O 1
ATOM 776 N N . GLY A 1 103 ? 6.100 7.317 12.440 1.00 96.75 103 GLY A N 1
ATOM 777 C CA . GLY A 1 103 ? 5.976 6.259 13.450 1.00 96.75 103 GLY A CA 1
ATOM 778 C C . GLY A 1 103 ? 4.770 5.326 13.254 1.00 96.75 103 GLY A C 1
ATOM 779 O O . GLY A 1 103 ? 4.328 4.681 14.202 1.00 96.75 103 GLY A O 1
ATOM 780 N N . MET A 1 104 ? 4.221 5.231 12.033 1.00 96.88 104 MET A N 1
ATOM 781 C CA . MET A 1 104 ? 3.089 4.344 11.725 1.00 96.88 104 MET A CA 1
ATOM 782 C C . MET A 1 104 ? 3.284 2.878 12.173 1.00 96.88 104 MET A C 1
ATOM 784 O O . MET A 1 104 ? 2.310 2.304 12.658 1.00 96.88 104 MET A O 1
ATOM 788 N N . PRO A 1 105 ? 4.477 2.247 12.070 1.00 96.56 105 PRO A N 1
ATOM 789 C CA . PRO A 1 105 ? 4.675 0.893 12.595 1.00 96.56 105 PRO A CA 1
ATOM 790 C C . PRO A 1 105 ? 4.365 0.773 14.095 1.00 96.56 105 PRO A C 1
ATOM 792 O O . PRO A 1 105 ? 3.664 -0.145 14.505 1.00 96.56 105 PRO A O 1
ATOM 795 N N . GLN A 1 106 ? 4.808 1.734 14.908 1.00 97.56 106 GLN A N 1
ATOM 796 C CA . GLN A 1 106 ? 4.526 1.771 16.344 1.00 97.56 106 GLN A CA 1
ATOM 797 C C . GLN A 1 106 ? 3.043 2.039 16.618 1.00 97.56 106 GLN A C 1
ATOM 799 O O . GLN A 1 106 ? 2.452 1.411 17.493 1.00 97.56 106 GLN A O 1
ATOM 804 N N . ILE A 1 107 ? 2.426 2.943 15.849 1.00 98.06 107 ILE A N 1
ATOM 805 C CA . ILE A 1 107 ? 0.991 3.244 15.962 1.00 98.06 107 ILE A CA 1
ATOM 806 C C . ILE A 1 107 ? 0.148 1.997 15.664 1.00 98.06 107 ILE A C 1
ATOM 808 O O . ILE A 1 107 ? -0.828 1.750 16.366 1.00 98.06 107 ILE A O 1
ATOM 812 N N . ARG A 1 108 ? 0.533 1.173 14.678 1.00 96.94 108 ARG A N 1
ATOM 813 C CA . ARG A 1 108 ? -0.155 -0.099 14.392 1.00 96.94 108 ARG A CA 1
ATOM 814 C C . ARG A 1 108 ? -0.114 -1.051 15.583 1.00 96.94 108 ARG A C 1
ATOM 816 O O . ARG A 1 108 ? -1.169 -1.524 15.980 1.00 96.94 108 ARG A O 1
ATOM 823 N N . ILE A 1 109 ? 1.052 -1.227 16.205 1.00 97.56 109 ILE A N 1
ATOM 824 C CA . ILE A 1 109 ? 1.199 -2.065 17.408 1.00 97.56 109 ILE A CA 1
ATOM 825 C C . ILE A 1 109 ? 0.306 -1.551 18.550 1.00 97.56 109 ILE A C 1
ATOM 827 O O . ILE A 1 109 ? -0.325 -2.337 19.251 1.00 97.56 109 ILE A O 1
ATOM 831 N N . ILE A 1 110 ? 0.218 -0.227 18.734 1.00 97.50 110 ILE A N 1
ATOM 832 C CA . ILE A 1 110 ? -0.668 0.383 19.740 1.00 97.50 110 ILE A CA 1
ATOM 833 C C . ILE A 1 110 ? -2.137 0.038 19.459 1.00 97.50 110 ILE A C 1
ATOM 835 O O . ILE A 1 110 ? -2.846 -0.356 20.382 1.00 97.50 110 ILE A O 1
ATOM 839 N N . ILE A 1 111 ? -2.587 0.184 18.208 1.00 95.31 111 ILE A N 1
ATOM 840 C CA . ILE A 1 111 ? -3.972 -0.101 17.803 1.00 95.31 111 ILE A CA 1
ATOM 841 C C . ILE A 1 111 ? -4.295 -1.595 17.951 1.00 95.31 111 ILE A C 1
ATOM 843 O O . ILE A 1 111 ? -5.362 -1.933 18.462 1.00 95.31 111 ILE A O 1
ATOM 847 N N . GLU A 1 112 ? -3.384 -2.477 17.536 1.00 94.62 112 GLU A N 1
ATOM 848 C CA . GLU A 1 112 ? -3.536 -3.935 17.641 1.00 94.62 112 GLU A CA 1
ATOM 849 C C . GLU A 1 112 ? -3.683 -4.364 19.107 1.00 94.62 112 GLU A C 1
ATOM 851 O O . GLU A 1 112 ? -4.705 -4.944 19.473 1.00 94.62 112 GLU A O 1
ATOM 856 N N . ALA A 1 113 ? -2.754 -3.950 19.975 1.00 92.38 113 ALA A N 1
ATOM 857 C CA . ALA A 1 113 ? -2.807 -4.265 21.402 1.00 92.38 113 ALA A CA 1
ATOM 858 C C . ALA A 1 113 ? -4.061 -3.698 22.093 1.00 92.38 113 ALA A C 1
ATOM 860 O O . ALA A 1 113 ? -4.608 -4.311 23.010 1.00 92.38 113 ALA A O 1
ATOM 861 N N . ALA A 1 114 ? -4.526 -2.520 21.666 1.00 91.81 114 ALA A N 1
ATOM 862 C CA . ALA A 1 114 ? -5.740 -1.916 22.200 1.00 91.81 114 ALA A CA 1
ATOM 863 C C . ALA A 1 114 ? -6.970 -2.780 21.879 1.00 91.81 114 ALA A C 1
ATOM 865 O O . ALA A 1 114 ? -7.757 -3.097 22.772 1.00 91.81 114 ALA A O 1
ATOM 866 N N . TRP A 1 115 ? -7.120 -3.210 20.624 1.00 88.25 115 TRP A N 1
ATOM 867 C CA . TRP A 1 115 ? -8.238 -4.061 20.218 1.00 88.25 115 TRP A CA 1
ATOM 868 C C . TRP A 1 115 ? -8.198 -5.448 20.875 1.00 88.25 115 TRP A C 1
ATOM 870 O O . TRP A 1 115 ? -9.225 -5.914 21.370 1.00 88.25 115 TRP A O 1
ATOM 880 N N . GLU A 1 116 ? -7.024 -6.075 20.961 1.00 90.38 116 GLU A N 1
ATOM 881 C CA . GLU A 1 116 ? -6.837 -7.352 21.663 1.00 90.38 116 GLU A CA 1
ATOM 882 C C . GLU A 1 116 ? -7.197 -7.236 23.151 1.00 90.38 116 GLU A C 1
ATOM 884 O O . GLU A 1 116 ? -7.951 -8.052 23.688 1.00 90.38 116 GLU A O 1
ATOM 889 N N . GLY A 1 117 ? -6.727 -6.171 23.806 1.00 87.06 117 GLY A N 1
ATOM 890 C CA . GLY A 1 117 ? -7.058 -5.870 25.195 1.00 87.06 117 GLY A CA 1
ATOM 891 C C . GLY A 1 117 ? -8.554 -5.639 25.410 1.00 87.06 117 GLY A C 1
ATOM 892 O O . GLY A 1 117 ? -9.105 -6.103 26.408 1.00 87.06 117 GLY A O 1
ATOM 893 N N . ALA A 1 118 ? -9.238 -4.978 24.471 1.00 89.19 118 ALA A N 1
ATOM 894 C CA . ALA A 1 118 ? -10.689 -4.785 24.521 1.00 89.19 118 ALA A CA 1
ATOM 895 C C . ALA A 1 118 ? -11.445 -6.116 24.517 1.00 89.19 118 ALA A C 1
ATOM 897 O O . ALA A 1 118 ? -12.340 -6.319 25.337 1.00 89.19 118 ALA A O 1
ATOM 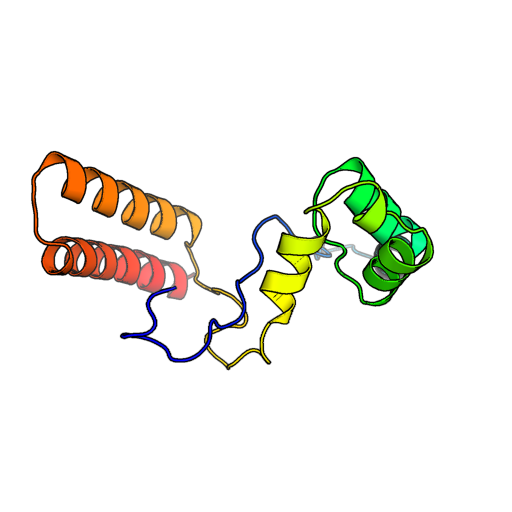898 N N . ILE A 1 119 ? -11.053 -7.030 23.622 1.00 88.56 119 ILE A N 1
ATOM 899 C CA . ILE A 1 119 ? -11.649 -8.366 23.515 1.00 88.56 119 ILE A CA 1
ATOM 900 C C . ILE A 1 119 ? -11.428 -9.152 24.810 1.00 88.56 119 ILE A C 1
ATOM 902 O O . ILE A 1 119 ? -12.359 -9.778 25.310 1.00 88.56 119 ILE A O 1
ATOM 906 N N . ALA A 1 120 ? -10.216 -9.104 25.367 1.00 89.44 120 ALA A N 1
ATOM 907 C CA . ALA A 1 120 ? -9.864 -9.873 26.556 1.00 89.44 120 ALA A CA 1
ATOM 908 C C . ALA A 1 120 ? -10.502 -9.335 27.849 1.00 89.44 120 ALA A C 1
ATOM 910 O O . ALA A 1 120 ? -10.884 -10.113 28.719 1.00 89.44 120 ALA A O 1
ATOM 911 N N . SER A 1 121 ? -10.600 -8.010 27.997 1.00 88.12 121 SER A N 1
ATOM 912 C CA . SER A 1 121 ? -11.052 -7.360 29.239 1.00 88.12 121 SER A CA 1
ATOM 913 C C . SER A 1 121 ? -12.545 -7.032 29.276 1.00 88.12 121 SER A C 1
ATOM 915 O O . SER A 1 121 ? -13.070 -6.720 30.343 1.00 88.12 121 SER A O 1
ATOM 917 N N . GLY A 1 122 ? -13.231 -7.048 28.129 1.00 86.19 122 GLY A N 1
ATOM 918 C CA . GLY A 1 122 ? -14.600 -6.538 28.013 1.00 86.19 122 GLY A CA 1
ATOM 919 C C . GLY A 1 122 ? -14.701 -5.011 28.127 1.00 86.19 122 GLY A C 1
ATOM 920 O O . GLY A 1 122 ? -15.797 -4.483 28.324 1.00 86.19 122 GLY A O 1
ATOM 921 N N . ALA A 1 123 ? -13.580 -4.286 28.022 1.00 88.00 123 ALA A N 1
ATOM 922 C CA . ALA A 1 123 ? -13.573 -2.828 28.028 1.00 88.00 123 ALA A CA 1
ATOM 923 C C . ALA A 1 123 ? -14.394 -2.251 26.863 1.00 88.00 123 ALA A C 1
ATOM 925 O O . ALA A 1 123 ? -14.477 -2.824 25.774 1.00 88.00 123 ALA A O 1
ATOM 926 N N . SER A 1 124 ? -14.987 -1.073 27.077 1.00 89.62 124 SER A N 1
ATOM 927 C CA . SER A 1 124 ? -15.755 -0.411 26.023 1.00 89.62 124 SER A CA 1
ATOM 928 C C . SER A 1 124 ? -14.844 0.025 24.872 1.00 89.62 124 SER A C 1
ATOM 930 O O . SER A 1 124 ? -13.744 0.544 25.086 1.00 89.62 124 SER A O 1
ATOM 932 N N . ALA A 1 125 ? -15.337 -0.112 23.638 1.00 87.00 125 ALA A N 1
ATOM 933 C CA . ALA A 1 125 ? -14.610 0.323 22.445 1.00 87.00 125 ALA A CA 1
ATOM 934 C C . ALA A 1 125 ? -14.191 1.803 22.528 1.00 87.00 125 ALA A C 1
ATOM 936 O O . ALA A 1 125 ? -13.088 2.156 22.124 1.00 87.00 125 ALA A O 1
ATOM 937 N N . ALA A 1 126 ? -15.039 2.659 23.109 1.00 89.62 126 ALA A N 1
ATOM 938 C CA . ALA A 1 126 ? -14.749 4.080 23.279 1.00 89.62 126 ALA A CA 1
ATOM 939 C C . ALA A 1 126 ? -13.517 4.331 24.167 1.00 89.62 126 ALA A C 1
ATOM 941 O O . ALA A 1 126 ? -12.643 5.108 23.791 1.00 89.62 126 ALA A O 1
ATOM 942 N N . SER A 1 127 ? -13.419 3.652 25.316 1.00 91.44 127 SER A N 1
ATOM 943 C CA . SER A 1 127 ? -12.280 3.811 26.231 1.00 91.44 127 SER A CA 1
ATOM 944 C C . SER A 1 127 ? -10.977 3.320 25.605 1.00 91.44 127 SER A C 1
ATOM 946 O O . SER A 1 127 ? -9.943 3.970 25.724 1.00 91.44 127 SER A O 1
ATOM 948 N N . VAL A 1 128 ? -11.034 2.177 24.923 1.00 92.81 128 VAL A N 1
ATOM 949 C CA . VAL A 1 128 ? -9.875 1.552 24.275 1.00 92.81 128 VAL A CA 1
ATOM 950 C C . VAL A 1 128 ? -9.333 2.436 23.151 1.00 92.81 128 VAL A C 1
ATOM 952 O O . VAL A 1 128 ? -8.127 2.656 23.056 1.00 92.81 128 VAL A O 1
ATOM 955 N N . LEU A 1 129 ? -10.222 2.977 22.314 1.00 91.62 129 LEU A N 1
ATOM 956 C CA . LEU A 1 129 ? -9.836 3.871 21.225 1.00 91.62 129 LEU A CA 1
ATOM 957 C C . LEU A 1 129 ? -9.254 5.193 21.747 1.00 91.62 129 LEU A C 1
ATOM 959 O O . LEU A 1 129 ? -8.301 5.697 21.158 1.00 91.62 129 LEU A O 1
ATOM 963 N N . ALA A 1 130 ? -9.772 5.729 22.857 1.00 94.12 130 ALA A N 1
ATOM 964 C CA . ALA A 1 130 ? -9.244 6.949 23.472 1.00 94.12 130 ALA A CA 1
ATOM 965 C C . ALA A 1 130 ? -7.816 6.766 24.030 1.00 94.12 130 ALA A C 1
ATOM 967 O O . ALA A 1 130 ? -6.965 7.644 23.851 1.00 94.12 130 ALA A O 1
ATOM 968 N N . ASP A 1 131 ? -7.525 5.619 24.656 1.00 94.31 131 ASP A N 1
ATOM 969 C CA . ASP A 1 131 ? -6.163 5.277 25.099 1.00 94.31 131 ASP A CA 1
ATOM 970 C C . ASP A 1 131 ? -5.211 5.110 23.904 1.00 94.31 131 ASP A C 1
ATOM 972 O O . ASP A 1 131 ? -4.142 5.727 23.854 1.00 94.31 131 ASP A O 1
ATOM 976 N N . ALA A 1 132 ? -5.630 4.340 22.894 1.00 96.56 132 ALA A N 1
ATOM 977 C CA . ALA A 1 132 ? -4.849 4.126 21.680 1.00 96.56 132 ALA A CA 1
ATOM 978 C C . ALA A 1 132 ? -4.535 5.447 20.962 1.00 96.56 132 ALA A C 1
ATOM 980 O O . ALA A 1 132 ? -3.399 5.661 20.534 1.00 96.56 132 ALA A O 1
ATOM 981 N N . GLN A 1 133 ? -5.511 6.358 20.880 1.00 97.12 133 GLN A N 1
ATOM 982 C CA . GLN A 1 133 ? -5.317 7.699 20.336 1.00 97.12 133 GLN A CA 1
ATOM 983 C C . GLN A 1 133 ? -4.286 8.486 21.151 1.00 97.12 133 GLN A C 1
ATOM 985 O O . GLN A 1 133 ? -3.339 9.013 20.576 1.00 97.12 133 GLN A O 1
ATOM 990 N N . THR A 1 134 ? -4.416 8.515 22.481 1.00 98.00 134 THR A N 1
ATOM 991 C CA . THR A 1 134 ? -3.470 9.221 23.364 1.00 98.00 134 THR A CA 1
ATOM 992 C C . THR A 1 134 ? -2.031 8.746 23.146 1.00 98.00 134 THR A C 1
ATOM 994 O O . THR A 1 134 ? -1.107 9.553 23.003 1.00 98.00 134 THR A O 1
ATOM 997 N N . ARG A 1 135 ? -1.830 7.427 23.072 1.00 98.19 135 ARG A N 1
ATOM 998 C CA . ARG A 1 135 ? -0.515 6.813 22.843 1.00 98.19 135 ARG A CA 1
ATOM 999 C C . ARG A 1 135 ? -0.006 7.054 21.420 1.00 98.19 135 ARG A C 1
ATOM 1001 O O . ARG A 1 135 ? 1.174 7.353 21.240 1.00 98.19 135 ARG A O 1
ATOM 1008 N N . GLY A 1 136 ? -0.877 6.969 20.415 1.00 98.19 136 GLY A N 1
ATOM 1009 C CA . GLY A 1 136 ? -0.546 7.268 19.021 1.00 98.19 136 GLY A CA 1
ATOM 1010 C C . GLY A 1 136 ? -0.125 8.726 18.816 1.00 98.19 136 GLY A C 1
ATOM 1011 O O . GLY A 1 136 ? 0.894 8.991 18.178 1.00 98.19 136 GLY A O 1
ATOM 1012 N N . ASP A 1 137 ? -0.832 9.670 19.436 1.00 98.25 137 ASP A N 1
ATOM 1013 C CA . ASP A 1 137 ? -0.503 11.097 19.392 1.00 98.25 137 ASP A CA 1
ATOM 1014 C C . ASP A 1 137 ? 0.879 11.383 19.989 1.00 98.25 137 ASP A C 1
ATOM 1016 O O . ASP A 1 137 ? 1.608 12.240 19.484 1.00 98.25 137 ASP A O 1
ATOM 1020 N N . ALA A 1 138 ? 1.279 10.661 21.040 1.00 98.19 138 ALA A N 1
ATOM 1021 C CA . ALA A 1 138 ? 2.625 10.772 21.596 1.00 98.19 138 ALA A CA 1
ATOM 1022 C C . ALA A 1 138 ? 3.705 10.343 20.583 1.00 98.19 138 ALA A C 1
ATOM 1024 O O . ALA A 1 138 ? 4.722 11.030 20.4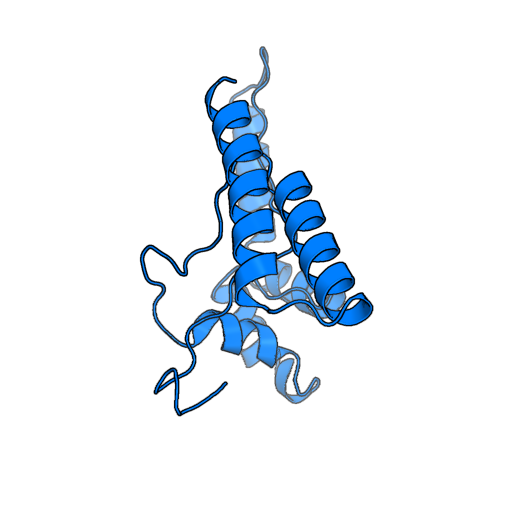50 1.00 98.19 138 ALA A O 1
ATOM 1025 N N . VAL A 1 139 ? 3.467 9.269 19.817 1.00 98.31 139 VAL A N 1
ATOM 1026 C CA . VAL A 1 139 ? 4.368 8.826 18.736 1.00 98.31 139 VAL A CA 1
ATOM 1027 C C . VAL A 1 139 ? 4.474 9.892 17.647 1.00 98.31 139 VAL A C 1
ATOM 1029 O O . VAL A 1 139 ? 5.583 10.277 17.274 1.00 98.31 139 VAL A O 1
ATOM 1032 N N . ILE A 1 140 ? 3.338 10.421 17.182 1.00 98.06 140 ILE A N 1
ATOM 1033 C CA . ILE A 1 140 ? 3.301 11.456 16.139 1.00 98.06 140 ILE A CA 1
ATOM 1034 C C . ILE A 1 140 ? 4.059 12.707 16.599 1.00 98.06 140 ILE A C 1
ATOM 1036 O O . ILE A 1 140 ? 4.898 13.229 15.864 1.00 98.06 140 ILE A O 1
ATOM 1040 N N . LYS A 1 141 ? 3.821 13.165 17.835 1.00 97.88 141 LYS A N 1
ATOM 1041 C CA . LYS A 1 141 ? 4.521 14.317 18.426 1.00 97.88 141 LYS A CA 1
ATOM 1042 C C . LYS A 1 141 ? 6.025 14.089 18.555 1.00 97.88 141 LYS A C 1
ATOM 1044 O O . LYS A 1 141 ? 6.783 15.046 18.432 1.00 97.88 141 LYS A O 1
ATOM 1049 N N . SER A 1 142 ? 6.462 12.861 18.831 1.00 97.31 142 SER A N 1
ATOM 1050 C CA . SER A 1 142 ? 7.888 12.530 18.878 1.00 97.31 142 SER A CA 1
ATOM 1051 C C . SER A 1 142 ? 8.509 12.535 17.485 1.00 97.31 142 SER A C 1
ATOM 1053 O O . SER A 1 142 ? 9.591 13.086 17.315 1.00 97.31 142 SER A O 1
ATOM 1055 N N . PHE A 1 143 ? 7.828 11.965 16.488 1.00 97.62 143 PHE A N 1
ATOM 1056 C CA . PHE A 1 143 ? 8.307 11.965 15.106 1.00 97.62 143 PHE A CA 1
ATOM 1057 C C . PHE A 1 143 ? 8.402 13.383 14.539 1.00 97.62 143 PHE A C 1
ATOM 1059 O O . PHE A 1 143 ? 9.364 13.714 13.870 1.00 97.62 143 PHE A O 1
ATOM 1066 N N . ALA A 1 144 ? 7.448 14.262 14.848 1.00 96.25 144 ALA A N 1
ATOM 1067 C CA . ALA A 1 144 ? 7.466 15.643 14.363 1.00 96.25 144 ALA A CA 1
ATOM 1068 C C . ALA A 1 144 ? 8.676 16.476 14.847 1.00 96.25 144 ALA A C 1
ATOM 1070 O O . ALA A 1 144 ? 8.857 17.600 14.388 1.00 96.25 144 ALA A O 1
ATOM 1071 N N . LYS A 1 145 ? 9.475 15.957 15.790 1.00 96.12 145 LYS A N 1
ATOM 1072 C CA . LYS A 1 145 ? 10.700 16.591 16.298 1.00 96.12 145 LYS A CA 1
ATOM 1073 C C . LYS A 1 145 ? 11.978 16.101 15.605 1.00 96.12 145 LYS A C 1
ATOM 1075 O O . LYS A 1 145 ? 13.046 16.597 15.955 1.00 96.12 145 LYS A O 1
ATOM 1080 N N . THR A 1 146 ? 11.885 15.115 14.708 1.00 86.88 146 THR A N 1
ATOM 1081 C CA . THR A 1 146 ? 13.015 14.589 13.919 1.00 86.88 146 THR A CA 1
ATOM 1082 C C . THR A 1 146 ? 13.131 15.323 12.597 1.00 86.88 146 THR A C 1
ATOM 1084 O O . THR A 1 146 ? 14.270 15.648 12.210 1.00 86.88 146 THR A O 1
#